Protein AF-A0A183N847-F1 (afdb_monomer)

Sequence (112 aa):
MNVIQCYAPTNDYSEGDKHQFYDRLQTIFEKCPTKDLTILIGDLNVKVEMYNAGYEDIMGRDGPGERKKNGERFANLCAFNELVIGGIIFLHKCIHKSTWTSPSHKTQNQVN

pLDDT: mean 75.22, std 17.01, range [39.91, 96.62]

Structure (mmCIF, N/CA/C/O backbone):
data_AF-A0A183N847-F1
#
_entry.id   AF-A0A183N847-F1
#
loop_
_atom_site.group_PDB
_atom_site.id
_atom_site.type_symbol
_atom_site.label_atom_id
_atom_site.label_alt_id
_atom_site.label_comp_id
_atom_site.label_asym_id
_atom_site.label_entity_id
_atom_site.label_seq_id
_atom_site.pdbx_PDB_ins_code
_atom_site.Cartn_x
_atom_site.Cartn_y
_atom_site.Cartn_z
_atom_site.occupancy
_atom_site.B_iso_or_equiv
_atom_site.auth_seq_id
_atom_site.auth_comp_id
_atom_site.auth_asym_id
_atom_site.auth_atom_id
_atom_site.pdbx_PDB_model_num
ATOM 1 N N . MET A 1 1 ? -13.442 -3.976 10.982 1.00 88.62 1 MET A N 1
ATOM 2 C CA . MET A 1 1 ? -12.248 -4.455 10.244 1.00 88.62 1 MET A CA 1
ATOM 3 C C . MET A 1 1 ? -12.451 -4.136 8.778 1.00 88.62 1 MET A C 1
ATOM 5 O O . MET A 1 1 ? -13.519 -4.444 8.261 1.00 88.62 1 MET A O 1
ATOM 9 N N . ASN A 1 2 ? -11.444 -3.564 8.122 1.00 93.19 2 ASN A N 1
ATOM 10 C CA . ASN A 1 2 ? -11.477 -3.184 6.712 1.00 93.19 2 ASN A CA 1
ATOM 11 C C . ASN A 1 2 ? -10.435 -3.993 5.935 1.00 93.19 2 ASN A C 1
ATOM 13 O O . ASN A 1 2 ? -9.310 -4.166 6.401 1.00 93.19 2 ASN A O 1
ATOM 17 N N . VAL A 1 3 ? -10.795 -4.466 4.745 1.00 92.62 3 VAL A N 1
ATOM 18 C CA . VAL A 1 3 ? -9.852 -5.097 3.815 1.00 92.62 3 VAL A CA 1
ATOM 19 C C . VAL A 1 3 ? -9.893 -4.311 2.517 1.00 92.62 3 VAL A C 1
ATOM 21 O O . VAL A 1 3 ? -10.948 -4.185 1.897 1.00 92.62 3 VAL A O 1
ATOM 24 N N . ILE A 1 4 ? -8.748 -3.768 2.121 1.00 93.69 4 ILE A N 1
ATOM 25 C CA . ILE A 1 4 ? -8.577 -3.018 0.883 1.00 93.69 4 ILE A CA 1
ATOM 26 C C . ILE A 1 4 ? -7.729 -3.886 -0.035 1.00 93.69 4 ILE A C 1
ATOM 28 O O . ILE A 1 4 ? -6.568 -4.151 0.260 1.00 93.69 4 ILE A O 1
ATOM 32 N N . GLN A 1 5 ? -8.311 -4.328 -1.145 1.00 93.31 5 GLN A N 1
ATOM 33 C CA . GLN A 1 5 ? -7.580 -5.040 -2.185 1.00 93.31 5 GLN A CA 1
ATOM 34 C C . GLN A 1 5 ? -7.331 -4.106 -3.366 1.00 93.31 5 GLN A C 1
ATOM 36 O O . GLN A 1 5 ? -8.275 -3.499 -3.876 1.00 93.31 5 GLN A O 1
ATOM 41 N N . CYS A 1 6 ? -6.086 -3.992 -3.825 1.00 91.62 6 CYS A N 1
ATOM 42 C CA . CYS A 1 6 ? -5.764 -3.150 -4.972 1.00 91.62 6 CYS A CA 1
ATOM 43 C C . CYS A 1 6 ? -4.748 -3.779 -5.933 1.00 91.62 6 CYS A C 1
ATOM 45 O O . CYS A 1 6 ? -4.024 -4.719 -5.613 1.00 91.62 6 CYS A O 1
ATOM 47 N N . TYR A 1 7 ? -4.739 -3.241 -7.149 1.00 90.12 7 TYR A N 1
ATOM 48 C CA . TYR A 1 7 ? -3.723 -3.490 -8.160 1.00 90.12 7 TYR A CA 1
ATOM 49 C C . TYR A 1 7 ? -3.138 -2.133 -8.543 1.00 90.12 7 TYR A C 1
ATOM 51 O O . TYR A 1 7 ? -3.829 -1.311 -9.149 1.00 90.12 7 TYR A O 1
ATOM 59 N N . ALA A 1 8 ? -1.916 -1.855 -8.107 1.00 90.38 8 ALA A N 1
ATOM 60 C CA . ALA A 1 8 ? -1.273 -0.572 -8.335 1.00 90.38 8 ALA A CA 1
ATOM 61 C C . ALA A 1 8 ? -0.727 -0.475 -9.766 1.00 90.38 8 ALA A C 1
ATOM 63 O O . ALA A 1 8 ? -0.375 -1.491 -10.366 1.00 90.38 8 ALA A O 1
ATOM 64 N N . PRO A 1 9 ? -0.616 0.734 -10.333 1.00 91.38 9 PRO A N 1
ATOM 65 C CA . PRO A 1 9 ? 0.005 0.924 -11.636 1.00 91.38 9 PRO A CA 1
ATOM 66 C C . PRO A 1 9 ? 1.483 0.507 -11.627 1.00 91.38 9 PRO A C 1
ATOM 68 O O . PRO A 1 9 ? 2.207 0.712 -10.649 1.00 91.38 9 PRO A O 1
ATOM 71 N N . THR A 1 10 ? 1.950 -0.050 -12.747 1.00 87.62 10 THR A N 1
ATOM 72 C CA . THR A 1 10 ? 3.373 -0.351 -12.955 1.00 87.62 10 THR A CA 1
ATOM 73 C C . THR A 1 10 ? 4.185 0.937 -13.157 1.00 87.62 10 THR A C 1
ATOM 75 O O . THR A 1 10 ? 3.646 2.033 -13.339 1.00 87.62 10 THR A O 1
ATOM 78 N N . ASN A 1 11 ? 5.518 0.822 -13.168 1.00 83.12 11 ASN A N 1
ATOM 79 C CA . ASN A 1 11 ? 6.400 1.971 -13.404 1.00 83.12 11 ASN A CA 1
ATOM 80 C C . ASN A 1 11 ? 6.202 2.636 -14.781 1.00 83.12 11 ASN A C 1
ATOM 82 O O . ASN A 1 11 ? 6.575 3.801 -14.919 1.00 83.12 11 ASN A O 1
ATOM 86 N N . ASP A 1 12 ? 5.604 1.935 -15.746 1.00 87.12 12 ASP A N 1
ATOM 87 C CA . ASP A 1 12 ? 5.428 2.397 -17.130 1.00 87.12 12 ASP A CA 1
ATOM 88 C C . ASP A 1 12 ? 4.218 3.330 -17.313 1.00 87.12 12 ASP A C 1
ATOM 90 O O . ASP A 1 12 ? 4.095 3.990 -18.343 1.00 87.12 12 ASP A O 1
ATOM 94 N N . TYR A 1 13 ? 3.333 3.419 -16.314 1.00 89.56 13 TYR A N 1
ATOM 95 C CA . TYR A 1 13 ? 2.212 4.363 -16.324 1.00 89.56 13 TYR A CA 1
ATOM 96 C C . TYR A 1 13 ? 2.683 5.813 -16.166 1.00 89.56 13 TYR A C 1
ATOM 98 O O . TYR A 1 13 ? 3.752 6.085 -15.604 1.00 89.56 13 TYR A O 1
ATOM 106 N N . SER A 1 14 ? 1.853 6.760 -16.616 1.00 93.56 14 SER A N 1
ATOM 107 C CA . SER A 1 14 ? 2.150 8.184 -16.473 1.00 93.56 14 SER A CA 1
ATOM 108 C C . SER A 1 14 ? 2.188 8.606 -14.998 1.00 93.56 14 SER A C 1
ATOM 110 O O . SER A 1 14 ? 1.544 8.007 -14.133 1.00 93.56 14 SER A O 1
ATOM 112 N N . GLU A 1 15 ? 2.936 9.667 -14.683 1.00 90.31 15 GLU A N 1
ATOM 113 C CA . GLU A 1 15 ? 2.990 10.182 -13.307 1.00 90.31 15 GLU A CA 1
ATOM 114 C C . GLU A 1 15 ? 1.621 10.679 -12.813 1.00 90.31 15 GLU A C 1
ATOM 116 O O . GLU A 1 15 ? 1.356 10.593 -11.611 1.00 90.31 15 GLU A O 1
ATOM 121 N N . GLY A 1 16 ? 0.761 11.141 -13.732 1.00 94.44 16 GLY A N 1
ATOM 122 C CA . GLY A 1 16 ? -0.618 11.544 -13.457 1.00 94.44 16 GLY A CA 1
ATOM 123 C C . GLY A 1 16 ? -1.503 10.363 -13.064 1.00 94.44 16 GLY A C 1
ATOM 124 O O . GLY A 1 16 ? -2.162 10.427 -12.030 1.00 94.44 16 GLY A O 1
ATOM 125 N N . ASP A 1 17 ? -1.441 9.254 -13.808 1.00 93.94 17 ASP A N 1
ATOM 126 C CA . ASP A 1 17 ? -2.205 8.036 -13.485 1.00 93.94 17 ASP A CA 1
ATOM 127 C C . ASP A 1 17 ? -1.781 7.460 -12.131 1.00 93.94 17 ASP A C 1
ATOM 129 O O . ASP A 1 17 ? -2.615 7.089 -11.302 1.00 93.94 17 ASP A O 1
ATOM 133 N N . LYS A 1 18 ? -0.467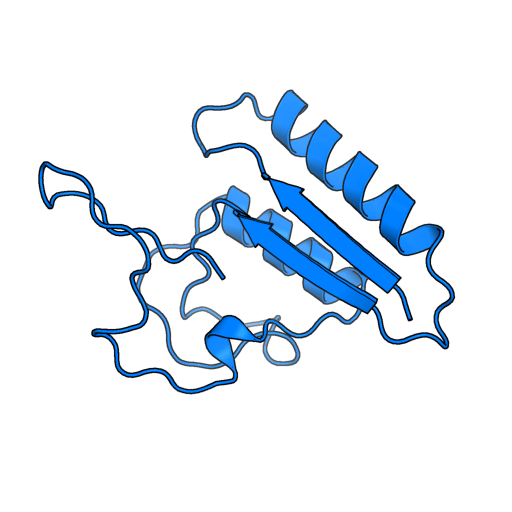 7.436 -11.867 1.00 91.75 18 LYS A N 1
ATOM 134 C CA . LYS A 1 18 ? 0.061 7.024 -10.562 1.00 91.75 18 LYS A CA 1
ATOM 135 C C . LYS A 1 18 ? -0.447 7.944 -9.456 1.00 91.75 18 LYS A C 1
ATOM 137 O O . LYS A 1 18 ? -0.822 7.457 -8.399 1.00 91.75 18 LYS A O 1
ATOM 142 N N . HIS A 1 19 ? -0.449 9.263 -9.663 1.00 92.75 19 HIS A N 1
ATOM 143 C CA . HIS A 1 19 ? -0.910 10.210 -8.643 1.00 92.75 19 HIS A CA 1
ATOM 144 C C . HIS A 1 19 ? -2.393 10.010 -8.334 1.00 92.75 19 HIS A C 1
ATOM 146 O O . HIS A 1 19 ? -2.743 9.790 -7.180 1.00 92.75 19 HIS A O 1
ATOM 152 N N . GLN A 1 20 ? -3.224 9.925 -9.375 1.00 95.62 20 GLN A N 1
ATOM 153 C CA . GLN A 1 20 ? -4.651 9.656 -9.240 1.00 95.62 20 GLN A CA 1
ATOM 154 C C . GLN A 1 20 ? -4.928 8.350 -8.482 1.00 95.62 20 GLN A C 1
ATOM 156 O O . GLN A 1 20 ? -5.849 8.295 -7.665 1.00 95.62 20 GLN A O 1
ATOM 161 N N . PHE A 1 21 ? -4.144 7.296 -8.735 1.00 95.19 21 PHE A N 1
ATOM 162 C CA . PHE A 1 21 ? -4.264 6.039 -7.999 1.00 95.19 21 PHE A CA 1
ATOM 163 C C . PHE A 1 21 ? -4.017 6.227 -6.495 1.00 95.19 21 PHE A C 1
ATOM 165 O O . PHE A 1 21 ? -4.854 5.812 -5.692 1.00 95.19 21 PHE A O 1
ATOM 172 N N . TYR A 1 22 ? -2.898 6.853 -6.112 1.00 93.75 22 TYR A N 1
ATOM 173 C CA . TYR A 1 22 ? -2.550 7.046 -4.700 1.00 93.75 22 TYR A CA 1
ATOM 174 C C . TYR A 1 22 ? -3.505 8.014 -3.992 1.00 93.75 22 TYR A C 1
ATOM 176 O O . TYR A 1 22 ? -3.892 7.734 -2.861 1.00 93.75 22 TYR A O 1
ATOM 184 N N . ASP A 1 23 ? -3.965 9.071 -4.663 1.00 95.50 23 ASP A N 1
ATOM 185 C CA . ASP A 1 23 ? -4.965 9.993 -4.111 1.00 95.50 23 ASP A CA 1
ATOM 186 C C . ASP A 1 23 ? -6.282 9.261 -3.848 1.00 95.50 23 ASP A C 1
ATOM 188 O O . ASP A 1 23 ? -6.862 9.343 -2.765 1.00 95.50 23 ASP A O 1
ATOM 192 N N . ARG A 1 24 ? -6.742 8.458 -4.816 1.00 96.62 24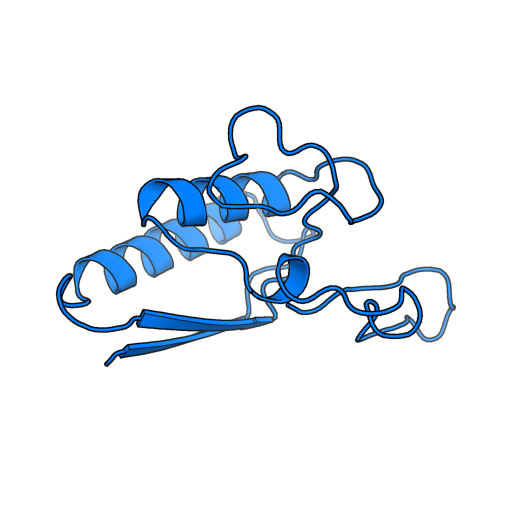 ARG A N 1
ATOM 193 C CA . ARG A 1 24 ? -7.945 7.644 -4.637 1.00 96.62 24 ARG A CA 1
ATOM 194 C C . ARG A 1 24 ? -7.775 6.654 -3.488 1.00 96.62 24 ARG A C 1
ATOM 196 O O . ARG A 1 24 ? -8.699 6.499 -2.694 1.00 96.62 24 ARG A O 1
ATOM 203 N N . LEU A 1 25 ? -6.623 5.997 -3.388 1.00 95.25 25 LEU A N 1
ATOM 204 C CA . LEU A 1 25 ? -6.333 5.065 -2.303 1.00 95.25 25 LEU A CA 1
ATOM 205 C C . LEU A 1 25 ? -6.346 5.773 -0.938 1.00 95.25 25 LEU A C 1
ATOM 207 O O . LEU A 1 25 ? -6.959 5.262 -0.004 1.00 95.25 25 LEU A O 1
ATOM 211 N N . GLN A 1 26 ? -5.784 6.980 -0.845 1.00 95.44 26 GLN A N 1
ATOM 212 C CA . GLN A 1 26 ? -5.824 7.804 0.364 1.00 95.44 26 GLN A CA 1
ATOM 213 C C . GLN A 1 26 ? -7.264 8.126 0.791 1.00 95.44 26 GLN A C 1
ATOM 215 O O . GLN A 1 26 ? -7.625 7.909 1.945 1.00 95.44 26 GLN A O 1
ATOM 220 N N . THR A 1 27 ? -8.135 8.519 -0.146 1.00 96.12 27 THR A N 1
ATOM 221 C CA . THR A 1 27 ? -9.554 8.780 0.180 1.00 96.12 27 THR A CA 1
ATOM 222 C C . THR A 1 27 ? -10.314 7.544 0.675 1.00 96.12 27 THR A C 1
ATOM 224 O O . THR A 1 27 ? -11.373 7.672 1.289 1.00 96.12 27 THR A O 1
ATOM 227 N N . ILE A 1 28 ? -9.827 6.331 0.382 1.00 94.69 28 ILE A N 1
ATOM 228 C CA . ILE A 1 28 ? -10.398 5.089 0.920 1.00 94.69 28 ILE A CA 1
ATOM 229 C C . ILE A 1 28 ? -9.937 4.891 2.367 1.00 94.69 28 ILE A C 1
ATOM 231 O O . ILE A 1 28 ? -10.765 4.559 3.214 1.00 94.69 28 ILE A O 1
ATOM 235 N N . PHE A 1 29 ? -8.659 5.143 2.665 1.00 93.12 29 PHE A N 1
ATOM 236 C CA . PHE A 1 29 ? -8.139 5.104 4.035 1.00 93.12 29 PHE A CA 1
ATOM 237 C C . PHE A 1 29 ? -8.841 6.111 4.949 1.00 93.12 29 PHE A C 1
ATOM 239 O O . PHE A 1 29 ? -9.251 5.745 6.044 1.00 93.12 29 PHE A O 1
ATOM 246 N N . GLU A 1 30 ? -9.103 7.328 4.471 1.00 92.88 30 GLU A N 1
ATOM 247 C CA . GLU A 1 30 ? -9.838 8.358 5.225 1.00 92.88 30 GLU A CA 1
ATOM 248 C C . GLU A 1 30 ? -11.275 7.952 5.588 1.00 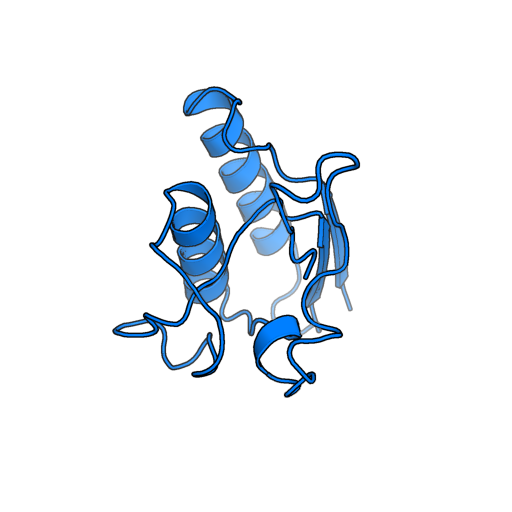92.88 30 GLU A C 1
ATOM 250 O O . GLU A 1 30 ? -11.850 8.458 6.550 1.00 92.88 30 GLU A O 1
ATOM 255 N N . LYS A 1 31 ? -11.875 7.029 4.826 1.00 92.88 31 LYS A N 1
ATOM 256 C CA . LYS A 1 31 ? -13.217 6.490 5.100 1.00 92.88 31 LYS A CA 1
ATOM 257 C C . LYS A 1 31 ? -13.196 5.304 6.059 1.00 92.88 31 LYS A C 1
ATOM 259 O O . LYS A 1 31 ? -14.254 4.910 6.549 1.00 92.88 31 LYS A O 1
ATOM 264 N N . CYS A 1 32 ? -12.030 4.710 6.303 1.00 91.75 32 CYS A N 1
ATOM 265 C CA . CYS A 1 32 ? -11.889 3.584 7.213 1.00 91.75 32 CYS A CA 1
ATOM 266 C C . CYS A 1 32 ? -11.909 4.092 8.665 1.00 91.75 32 CYS A C 1
ATOM 268 O O . CYS A 1 32 ? -11.136 4.987 9.008 1.00 91.75 32 CYS A O 1
ATOM 270 N N . PRO A 1 33 ? -12.754 3.534 9.553 1.00 88.56 33 PRO A N 1
ATOM 271 C CA . PRO A 1 33 ? -12.727 3.904 10.9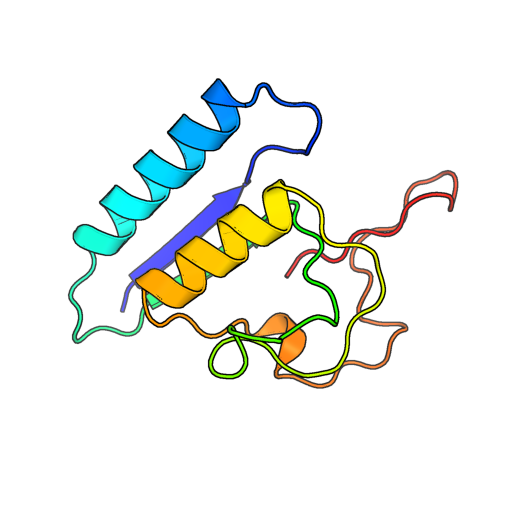64 1.00 88.56 33 PRO A CA 1
ATOM 272 C C . PRO A 1 33 ? -11.354 3.624 11.590 1.00 88.56 33 PRO A C 1
ATOM 274 O O . PRO A 1 33 ? -10.888 2.489 11.557 1.00 88.56 33 PRO A O 1
ATOM 277 N N . THR A 1 34 ? -10.742 4.619 12.239 1.00 83.38 34 THR A N 1
ATOM 278 C CA . THR A 1 34 ? -9.397 4.505 12.848 1.00 83.38 34 THR A CA 1
ATOM 279 C C . THR A 1 34 ? -9.300 3.426 13.934 1.00 83.38 34 THR A C 1
ATOM 281 O O . THR A 1 34 ? -8.224 2.920 14.221 1.00 83.38 34 THR A O 1
ATOM 284 N N . LYS A 1 35 ? -10.428 3.056 14.557 1.00 86.88 35 LYS A N 1
ATOM 285 C CA . LYS A 1 35 ? -10.482 2.017 15.602 1.00 86.88 35 LYS A CA 1
ATOM 286 C C . LYS A 1 35 ? -10.480 0.591 15.044 1.00 86.88 35 LYS A C 1
ATOM 288 O O . LYS A 1 35 ? -10.304 -0.354 15.809 1.00 86.88 35 LYS A O 1
ATOM 293 N N . ASP A 1 36 ? -10.697 0.436 13.741 1.00 87.94 36 ASP A N 1
ATOM 294 C CA . ASP A 1 36 ? -10.794 -0.860 13.090 1.00 87.94 36 ASP A CA 1
ATOM 295 C C . ASP A 1 36 ? -9.462 -1.254 12.449 1.00 87.94 36 ASP A C 1
ATOM 297 O O . ASP A 1 36 ? -8.836 -0.465 11.743 1.00 87.94 36 ASP A O 1
ATOM 301 N N . LEU A 1 37 ? -9.077 -2.527 12.605 1.00 8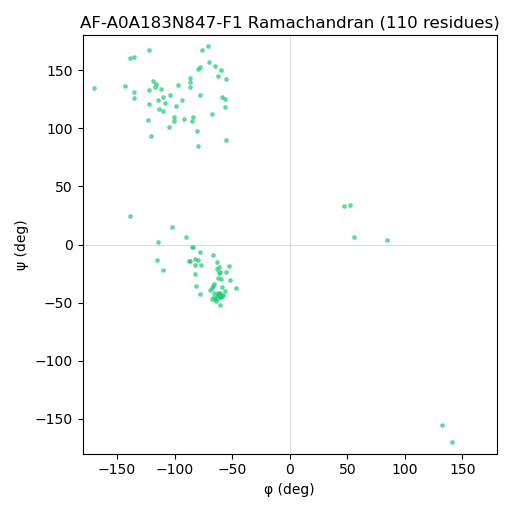8.12 37 LEU A N 1
ATOM 302 C CA . LEU A 1 37 ? -7.958 -3.100 11.855 1.00 88.12 37 LEU A CA 1
ATOM 303 C C . LEU A 1 37 ? -8.204 -2.938 10.350 1.00 88.12 37 LEU A C 1
ATOM 305 O O . LEU A 1 37 ? -9.231 -3.404 9.845 1.00 88.12 37 LEU A O 1
ATOM 309 N N . THR A 1 38 ? -7.250 -2.323 9.653 1.00 91.44 38 THR A N 1
ATOM 310 C CA . THR A 1 38 ? -7.271 -2.157 8.197 1.00 91.44 38 THR A CA 1
ATOM 311 C C . THR A 1 38 ? -6.135 -2.956 7.577 1.00 91.44 38 THR A C 1
ATOM 313 O O . THR A 1 38 ? -4.976 -2.785 7.942 1.00 91.44 38 THR A O 1
ATOM 316 N N . ILE A 1 39 ? -6.475 -3.841 6.643 1.00 91.31 39 ILE A N 1
ATOM 317 C CA . ILE A 1 39 ? -5.519 -4.686 5.930 1.00 91.31 39 ILE A CA 1
ATOM 318 C C . ILE A 1 39 ? -5.507 -4.254 4.463 1.00 91.31 39 ILE A C 1
ATOM 320 O O . ILE A 1 39 ? -6.523 -4.370 3.777 1.00 91.31 39 ILE A O 1
ATOM 324 N N . LEU A 1 40 ? -4.362 -3.767 3.984 1.00 90.69 40 LEU A N 1
ATOM 325 C CA . LEU A 1 40 ? -4.113 -3.513 2.565 1.00 90.69 40 LEU A CA 1
ATOM 326 C C . LEU A 1 40 ? -3.438 -4.742 1.949 1.00 90.69 40 LEU A C 1
ATOM 328 O O . LEU A 1 40 ? -2.397 -5.172 2.437 1.00 90.69 40 LEU A O 1
ATOM 332 N N . ILE A 1 41 ? -4.027 -5.292 0.892 1.00 90.75 41 ILE A N 1
ATOM 333 C CA . ILE A 1 41 ? -3.514 -6.460 0.167 1.00 90.75 41 ILE A CA 1
ATOM 334 C C . ILE A 1 41 ? -3.586 -6.242 -1.344 1.00 90.75 41 ILE A C 1
ATOM 336 O O . ILE A 1 41 ? -4.370 -5.430 -1.837 1.00 90.75 41 ILE A O 1
ATOM 340 N N . GLY A 1 42 ? -2.829 -7.030 -2.100 1.00 87.12 42 GLY A N 1
ATOM 341 C CA . GLY A 1 42 ? -2.939 -7.096 -3.553 1.00 87.12 42 GLY A CA 1
ATOM 342 C C . GLY A 1 42 ? -1.585 -6.998 -4.234 1.00 87.12 42 GLY A C 1
ATOM 343 O O . GLY A 1 42 ? -0.576 -7.361 -3.647 1.00 87.12 42 GLY A O 1
ATOM 344 N N . ASP A 1 43 ? -1.568 -6.539 -5.484 1.00 85.06 43 ASP A N 1
ATOM 345 C CA . ASP A 1 43 ? -0.314 -6.320 -6.205 1.00 85.06 43 ASP A CA 1
ATOM 346 C C . ASP A 1 43 ? -0.011 -4.834 -6.271 1.00 85.06 43 ASP A C 1
ATOM 348 O O . ASP A 1 43 ? -0.586 -4.078 -7.053 1.00 85.06 43 ASP A O 1
ATOM 352 N N . LEU A 1 44 ? 0.895 -4.415 -5.398 1.00 84.81 44 LEU A N 1
ATOM 353 C CA . LEU A 1 44 ? 1.264 -3.020 -5.244 1.00 84.81 44 LEU A CA 1
ATOM 354 C C . LEU A 1 44 ? 2.327 -2.571 -6.257 1.00 84.81 44 LEU A C 1
ATOM 356 O O . LEU A 1 44 ? 2.671 -1.392 -6.261 1.00 84.81 44 LEU A O 1
ATOM 360 N N . ASN A 1 45 ? 2.843 -3.460 -7.122 1.00 83.88 45 ASN A N 1
ATOM 361 C CA . ASN A 1 45 ? 3.821 -3.125 -8.166 1.00 83.88 45 ASN A CA 1
ATOM 362 C C . ASN A 1 45 ? 5.000 -2.257 -7.665 1.00 83.88 45 ASN A C 1
ATOM 364 O O . ASN A 1 45 ? 5.546 -1.403 -8.379 1.00 83.88 45 ASN A O 1
ATOM 368 N N . VAL A 1 46 ? 5.404 -2.468 -6.410 1.00 76.62 46 VAL A N 1
ATOM 369 C CA . VAL A 1 46 ? 6.472 -1.727 -5.737 1.00 76.62 46 VAL A CA 1
ATOM 370 C C . VAL A 1 46 ? 7.602 -2.648 -5.341 1.00 76.62 46 VAL A C 1
ATOM 372 O O . VAL A 1 46 ? 7.407 -3.764 -4.873 1.00 76.62 46 VAL A O 1
ATOM 375 N N . LYS A 1 47 ? 8.814 -2.130 -5.505 1.00 70.88 47 LYS A N 1
ATOM 376 C CA . LYS A 1 47 ? 10.010 -2.697 -4.899 1.00 70.88 47 LYS A CA 1
ATOM 377 C C . LYS A 1 47 ? 10.305 -1.846 -3.680 1.00 70.88 47 LYS A C 1
ATOM 379 O O . LYS A 1 47 ? 10.607 -0.661 -3.817 1.00 70.88 47 LYS A O 1
ATOM 384 N N . VAL A 1 48 ? 10.097 -2.431 -2.510 1.00 60.94 48 VAL A N 1
ATOM 385 C CA . VAL A 1 48 ? 10.402 -1.799 -1.232 1.00 60.94 48 VAL A CA 1
ATOM 386 C C . VAL A 1 48 ? 11.745 -2.357 -0.786 1.00 60.94 48 VAL A C 1
ATOM 388 O O . VAL A 1 48 ? 11.913 -3.570 -0.681 1.00 60.94 48 VAL A O 1
ATOM 391 N N . GLU A 1 49 ? 12.723 -1.479 -0.623 1.00 65.12 49 GLU A N 1
ATOM 392 C CA . GLU A 1 49 ? 14.131 -1.852 -0.502 1.00 65.12 49 GLU A CA 1
ATOM 393 C C . GLU A 1 49 ? 14.727 -1.334 0.809 1.00 65.12 49 GLU A C 1
ATOM 395 O O . GLU A 1 49 ? 14.139 -0.501 1.493 1.00 65.12 49 GLU A O 1
ATOM 400 N N . MET A 1 50 ? 15.920 -1.831 1.133 1.00 55.78 50 MET A N 1
ATOM 401 C CA . MET A 1 50 ? 16.635 -1.727 2.410 1.00 55.78 50 MET A CA 1
ATOM 402 C C . MET A 1 50 ? 16.840 -0.336 3.014 1.00 55.78 50 MET A C 1
ATOM 404 O O . MET A 1 50 ? 17.170 -0.254 4.197 1.00 55.78 50 MET A O 1
ATOM 408 N N . TYR A 1 51 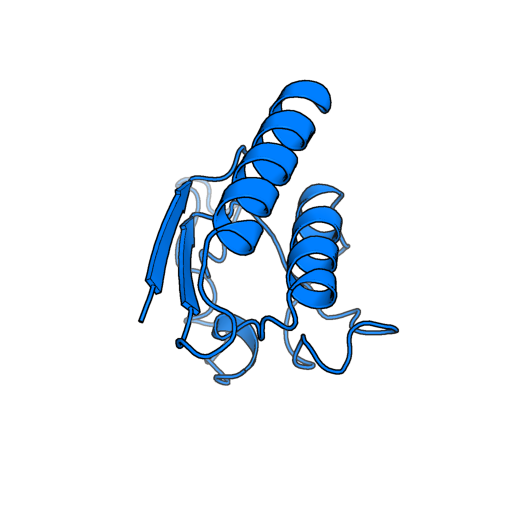? 16.717 0.751 2.250 1.00 54.72 51 TYR A N 1
ATOM 409 C CA . TYR A 1 51 ? 17.010 2.083 2.779 1.00 54.72 51 TYR A CA 1
ATOM 410 C C . TYR A 1 51 ? 15.831 2.603 3.612 1.00 54.72 51 TYR A C 1
ATOM 412 O O . TYR A 1 51 ? 14.964 3.317 3.110 1.00 54.72 51 TYR A O 1
ATOM 420 N N . ASN A 1 52 ? 15.799 2.220 4.889 1.00 61.69 52 ASN A N 1
ATOM 421 C CA . ASN A 1 52 ? 14.739 2.558 5.840 1.00 61.69 52 ASN A CA 1
ATOM 422 C C . ASN A 1 52 ? 14.986 3.861 6.620 1.00 61.69 52 ASN A C 1
ATOM 424 O O . ASN A 1 52 ? 14.201 4.164 7.511 1.00 61.69 52 ASN A O 1
ATOM 428 N N . ALA A 1 53 ? 16.036 4.626 6.291 1.00 56.75 53 ALA A N 1
ATOM 429 C CA . ALA A 1 53 ? 16.314 5.910 6.933 1.00 56.75 53 ALA A CA 1
ATOM 430 C C . ALA A 1 53 ? 15.102 6.855 6.803 1.00 56.75 53 ALA A C 1
ATOM 432 O O . ALA A 1 53 ? 14.704 7.189 5.683 1.00 56.75 53 ALA A O 1
ATOM 433 N N . GLY A 1 54 ? 14.513 7.255 7.934 1.00 64.12 54 GLY A N 1
ATOM 434 C CA . GLY A 1 54 ? 13.298 8.078 8.016 1.00 64.12 54 GLY A CA 1
ATOM 435 C C . GLY A 1 54 ? 11.966 7.316 7.911 1.00 64.12 54 GLY A C 1
ATOM 436 O O . GLY A 1 54 ? 10.915 7.948 7.869 1.00 64.12 54 GLY A O 1
ATOM 437 N N . TYR A 1 55 ? 11.994 5.983 7.841 1.00 60.28 55 TYR A N 1
ATOM 438 C CA . TYR A 1 55 ? 10.821 5.100 7.758 1.00 60.28 55 TYR A CA 1
ATOM 439 C C . TYR A 1 55 ? 10.978 3.844 8.631 1.00 60.28 55 TYR A C 1
ATOM 441 O O . TYR A 1 55 ? 10.391 2.795 8.354 1.00 60.28 55 TYR A O 1
ATOM 449 N N . GLU A 1 56 ? 11.810 3.924 9.665 1.00 71.69 56 GLU A N 1
ATOM 450 C CA . GLU A 1 56 ? 12.199 2.802 10.515 1.00 71.69 56 GLU A CA 1
ATOM 451 C C . GLU A 1 56 ? 10.997 2.152 11.215 1.00 71.69 56 GLU A C 1
ATOM 453 O O . GLU A 1 56 ? 11.000 0.941 11.430 1.00 71.69 56 GLU A O 1
ATOM 458 N N . ASP A 1 57 ? 9.953 2.936 11.491 1.00 67.00 57 ASP A N 1
ATOM 459 C CA . ASP A 1 57 ? 8.733 2.486 12.169 1.00 67.00 57 ASP A CA 1
ATOM 460 C C . ASP A 1 57 ? 7.787 1.685 11.256 1.00 67.00 57 ASP A C 1
ATOM 462 O O . ASP A 1 57 ? 6.921 0.958 11.742 1.00 67.00 57 ASP A O 1
ATOM 466 N N . ILE A 1 58 ? 7.956 1.780 9.931 1.00 66.06 58 ILE A N 1
ATOM 467 C CA . ILE A 1 58 ? 7.065 1.142 8.946 1.00 66.06 58 ILE A CA 1
ATOM 468 C C . ILE A 1 58 ? 7.749 0.054 8.100 1.00 66.06 58 ILE A C 1
ATOM 470 O O . ILE A 1 58 ? 7.062 -0.717 7.421 1.00 66.06 58 ILE A O 1
ATOM 474 N N . MET A 1 59 ? 9.089 -0.021 8.119 1.00 67.75 59 MET A N 1
ATOM 475 C CA . MET A 1 59 ? 9.892 -0.917 7.275 1.00 67.75 59 MET A CA 1
ATOM 476 C C . MET A 1 59 ? 11.018 -1.643 8.025 1.00 67.75 59 MET A C 1
ATOM 478 O O . MET A 1 59 ? 11.855 -1.033 8.690 1.00 67.75 59 MET A O 1
ATOM 482 N N . GLY A 1 60 ? 11.096 -2.965 7.827 1.00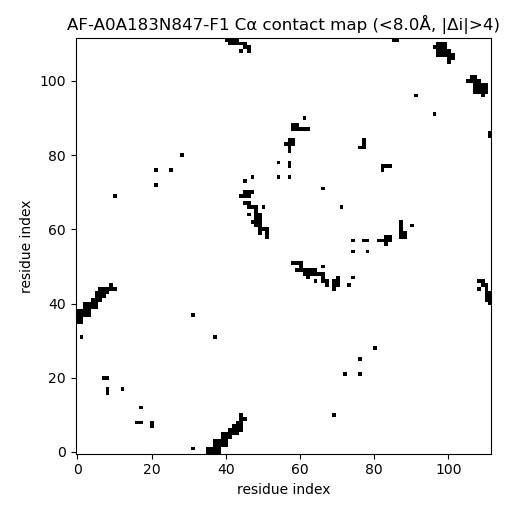 59.81 60 GLY A N 1
ATOM 483 C CA . GLY A 1 60 ? 12.194 -3.805 8.318 1.00 59.81 60 GLY A CA 1
ATOM 484 C C . GLY A 1 60 ? 13.493 -3.674 7.504 1.00 59.81 60 GLY A C 1
ATOM 485 O O . GLY A 1 60 ? 13.509 -3.129 6.403 1.00 59.81 60 GLY A O 1
ATOM 486 N N . ARG A 1 61 ? 14.601 -4.201 8.048 1.00 57.84 61 ARG A N 1
ATOM 487 C CA . ARG A 1 61 ? 15.972 -3.993 7.535 1.00 57.84 61 ARG A CA 1
ATOM 488 C C . ARG A 1 61 ? 16.367 -4.818 6.297 1.00 57.84 61 ARG A C 1
ATOM 490 O O . ARG A 1 61 ? 17.449 -4.578 5.780 1.00 57.84 61 ARG A O 1
ATOM 497 N N . ASP A 1 62 ? 15.549 -5.756 5.803 1.00 51.19 62 ASP A N 1
ATOM 498 C CA . ASP A 1 62 ? 16.022 -6.800 4.870 1.00 51.19 62 ASP A CA 1
ATOM 499 C C . ASP A 1 62 ? 15.325 -6.846 3.485 1.00 51.19 62 ASP A C 1
ATOM 501 O O . ASP A 1 62 ? 14.360 -7.593 3.291 1.00 51.19 62 ASP A O 1
ATOM 505 N N . GLY A 1 63 ? 15.882 -6.176 2.465 1.00 47.19 63 GLY A N 1
ATOM 506 C CA . GLY A 1 63 ? 15.398 -6.189 1.069 1.00 47.19 63 GLY A CA 1
ATOM 507 C C . GLY A 1 63 ? 16.358 -5.526 0.047 1.00 47.19 63 GLY A C 1
ATOM 508 O O . GLY A 1 63 ? 16.856 -4.442 0.314 1.00 47.19 63 GLY A O 1
ATOM 509 N N . PRO A 1 64 ? 16.642 -6.116 -1.130 1.00 39.91 64 PRO A N 1
ATOM 510 C CA . PRO A 1 64 ? 17.688 -5.623 -2.046 1.00 39.91 64 PRO A CA 1
ATOM 511 C C . PRO A 1 64 ? 17.216 -4.528 -3.037 1.00 39.91 64 PRO A C 1
ATOM 513 O O . PRO A 1 64 ? 16.205 -4.745 -3.698 1.00 39.91 64 PRO A O 1
ATOM 516 N N . GLY A 1 65 ? 17.985 -3.437 -3.247 1.00 50.16 65 GLY A N 1
ATOM 517 C CA . GLY A 1 65 ? 17.902 -2.582 -4.462 1.00 50.16 65 GLY A CA 1
ATOM 518 C C . GLY A 1 65 ? 18.030 -1.043 -4.306 1.00 50.16 65 GLY A C 1
ATOM 519 O O . GLY A 1 65 ? 18.411 -0.568 -3.238 1.00 50.16 65 GLY A O 1
ATOM 520 N N . GLU A 1 66 ? 17.738 -0.303 -5.398 1.00 49.69 66 GLU A N 1
ATOM 521 C CA . GLU A 1 66 ? 17.739 1.177 -5.557 1.00 49.69 66 GLU A CA 1
ATOM 522 C C . GLU A 1 66 ? 16.311 1.792 -5.675 1.00 49.69 66 GLU A C 1
ATOM 524 O O . GLU A 1 66 ? 15.528 1.428 -6.567 1.00 49.69 66 GLU A O 1
ATOM 529 N N . ARG A 1 67 ? 15.952 2.724 -4.769 1.00 58.62 67 ARG A N 1
ATOM 530 C CA . ARG A 1 67 ? 14.545 3.065 -4.462 1.00 58.62 67 ARG A CA 1
ATOM 531 C C . ARG A 1 67 ? 13.866 3.747 -5.651 1.00 58.62 67 ARG A C 1
ATOM 533 O O . ARG A 1 67 ? 14.185 4.878 -6.009 1.00 58.62 67 ARG A O 1
ATOM 540 N N . LYS A 1 68 ? 12.889 3.076 -6.271 1.00 68.81 68 LYS A N 1
ATOM 541 C CA . LYS A 1 68 ? 12.105 3.653 -7.381 1.00 68.81 68 LYS A CA 1
ATOM 542 C C . LYS A 1 68 ? 11.003 4.586 -6.873 1.00 68.81 68 LYS A C 1
ATOM 544 O O . LYS A 1 68 ? 10.413 4.335 -5.825 1.00 68.81 68 LYS A O 1
ATOM 549 N N . LYS A 1 69 ? 10.629 5.585 -7.689 1.00 76.19 69 LYS A N 1
ATOM 550 C CA . LYS A 1 69 ? 9.541 6.553 -7.411 1.00 76.19 69 LYS A CA 1
ATOM 551 C C . LYS A 1 69 ? 8.241 5.905 -6.908 1.00 76.19 69 LYS A C 1
ATOM 553 O O . LYS A 1 69 ? 7.581 6.457 -6.037 1.00 76.19 69 LYS A O 1
ATOM 558 N N . ASN A 1 70 ? 7.869 4.733 -7.434 1.00 79.12 70 ASN A N 1
ATOM 559 C CA . ASN A 1 70 ? 6.661 4.025 -6.988 1.00 79.12 70 ASN A CA 1
ATOM 560 C C . ASN A 1 70 ? 6.803 3.480 -5.552 1.00 79.12 70 ASN A C 1
ATOM 562 O O . ASN A 1 70 ? 5.872 3.568 -4.758 1.00 79.12 70 ASN A O 1
ATOM 566 N N . GLY A 1 71 ? 7.988 2.970 -5.195 1.00 79.31 71 GLY A N 1
ATOM 567 C CA . GLY A 1 71 ? 8.286 2.495 -3.841 1.00 79.31 71 GLY A CA 1
ATOM 568 C C . GLY A 1 71 ? 8.296 3.625 -2.810 1.00 79.31 71 GLY A C 1
ATOM 569 O O . GLY A 1 71 ? 7.827 3.439 -1.692 1.00 79.31 71 GLY A O 1
ATOM 570 N N . GLU A 1 72 ? 8.761 4.817 -3.190 1.00 82.62 72 GLU A N 1
ATOM 571 C CA . GLU A 1 72 ? 8.691 6.016 -2.345 1.00 82.62 72 GLU A CA 1
ATOM 572 C C . GLU A 1 72 ? 7.243 6.456 -2.085 1.00 82.62 72 GLU A C 1
ATOM 574 O O . GLU A 1 72 ? 6.863 6.666 -0.935 1.00 82.62 72 GLU A O 1
ATOM 579 N N . ARG A 1 73 ? 6.400 6.513 -3.126 1.00 87.31 73 ARG A N 1
ATOM 580 C CA . ARG A 1 73 ? 4.967 6.834 -2.981 1.00 87.31 73 ARG A CA 1
ATOM 581 C C . ARG A 1 73 ? 4.257 5.860 -2.040 1.00 87.31 73 ARG A C 1
ATOM 583 O O . ARG A 1 73 ? 3.499 6.287 -1.174 1.00 87.31 73 ARG A O 1
ATOM 590 N N . PHE A 1 74 ? 4.535 4.564 -2.173 1.00 86.69 74 PHE A N 1
ATOM 591 C CA . PHE A 1 74 ? 3.971 3.552 -1.283 1.00 86.69 74 PHE A CA 1
ATOM 592 C C . PHE A 1 74 ? 4.468 3.682 0.162 1.00 86.69 74 PHE A C 1
ATOM 594 O O . PHE A 1 74 ? 3.669 3.587 1.090 1.00 86.69 74 PHE A O 1
ATOM 601 N N . ALA A 1 75 ? 5.759 3.956 0.365 1.00 84.06 75 ALA A N 1
ATOM 602 C CA . ALA A 1 75 ? 6.308 4.206 1.695 1.00 84.06 75 ALA A CA 1
ATOM 603 C C . ALA A 1 75 ? 5.673 5.435 2.362 1.00 84.06 75 ALA A C 1
ATOM 605 O O . ALA A 1 75 ? 5.313 5.371 3.533 1.00 84.06 75 ALA A O 1
ATOM 606 N N . ASN A 1 76 ? 5.481 6.523 1.611 1.00 87.88 76 ASN A N 1
ATOM 607 C CA . ASN A 1 76 ? 4.815 7.732 2.099 1.00 87.88 76 ASN A CA 1
ATOM 608 C C . ASN A 1 76 ? 3.362 7.468 2.496 1.00 87.88 76 ASN A C 1
ATOM 610 O O . ASN A 1 76 ? 2.937 7.913 3.557 1.00 87.88 76 ASN A O 1
ATOM 614 N N . LEU A 1 77 ? 2.623 6.703 1.688 1.00 89.88 77 LEU A N 1
ATOM 615 C CA . LEU A 1 77 ? 1.268 6.272 2.028 1.00 89.88 77 LEU A CA 1
ATOM 616 C C . LEU A 1 77 ? 1.252 5.472 3.339 1.00 89.88 77 LEU A C 1
ATOM 618 O O . LEU A 1 77 ? 0.399 5.711 4.191 1.00 89.88 77 LEU A O 1
ATOM 622 N N . CYS A 1 78 ? 2.194 4.540 3.512 1.00 88.00 78 CYS A N 1
ATOM 623 C CA . CYS A 1 78 ? 2.274 3.735 4.727 1.00 88.00 78 CYS A CA 1
ATOM 624 C C . CYS A 1 78 ? 2.616 4.587 5.952 1.00 88.00 78 CYS A C 1
ATOM 626 O O . CYS A 1 78 ? 1.942 4.467 6.967 1.00 88.00 78 CYS A O 1
ATOM 628 N N . ALA A 1 79 ? 3.593 5.490 5.839 1.00 86.88 79 ALA A N 1
ATOM 629 C CA . ALA A 1 79 ? 3.965 6.407 6.914 1.00 86.88 79 ALA A CA 1
ATOM 630 C C . ALA A 1 79 ? 2.796 7.315 7.318 1.00 86.88 79 ALA A C 1
ATOM 632 O O . ALA A 1 79 ? 2.516 7.472 8.500 1.00 86.88 79 ALA A O 1
ATOM 633 N N . PHE A 1 80 ? 2.088 7.878 6.334 1.00 89.44 80 PHE A N 1
ATOM 634 C CA . PHE A 1 80 ? 0.980 8.800 6.574 1.00 89.44 80 PHE A CA 1
ATOM 635 C C . PHE A 1 80 ? -0.220 8.134 7.259 1.00 89.44 80 PHE A C 1
ATOM 637 O O . PHE A 1 80 ? -0.898 8.770 8.058 1.00 89.44 80 PHE A O 1
ATOM 644 N N . ASN A 1 81 ? -0.481 6.860 6.954 1.00 88.81 81 ASN A N 1
ATOM 645 C CA . ASN A 1 81 ? -1.617 6.113 7.501 1.00 88.81 81 ASN A CA 1
ATOM 646 C C . ASN A 1 81 ? -1.215 5.141 8.627 1.00 88.81 81 ASN A C 1
ATOM 648 O O . ASN A 1 81 ? -1.989 4.239 8.939 1.00 88.81 81 ASN A O 1
ATOM 652 N N . GLU A 1 82 ? -0.010 5.288 9.193 1.00 87.81 82 GLU A N 1
ATOM 653 C CA . GLU A 1 82 ? 0.527 4.432 10.267 1.00 87.81 82 GLU A CA 1
ATOM 654 C C . GLU A 1 82 ? 0.459 2.924 9.937 1.00 87.81 82 GLU A C 1
ATOM 656 O O . GLU A 1 82 ? 0.235 2.069 10.796 1.00 87.81 82 GLU A O 1
ATOM 661 N N . LEU A 1 83 ? 0.637 2.579 8.657 1.00 86.62 83 LEU A N 1
ATOM 662 C CA . LEU A 1 83 ? 0.604 1.201 8.178 1.00 86.62 83 LEU A CA 1
ATOM 663 C C . LEU A 1 83 ? 1.973 0.555 8.309 1.00 86.62 83 LEU A C 1
ATOM 665 O O . LEU A 1 83 ? 3.005 1.153 8.000 1.00 86.62 83 LEU A O 1
ATOM 669 N N . VAL A 1 84 ? 1.955 -0.729 8.648 1.00 82.69 84 VAL A N 1
ATOM 670 C CA . VAL A 1 84 ? 3.168 -1.526 8.781 1.00 82.69 84 VAL A CA 1
ATOM 671 C C . VAL A 1 84 ? 3.259 -2.556 7.652 1.00 82.69 84 VAL A C 1
ATOM 673 O O . VAL A 1 84 ? 2.319 -3.319 7.417 1.00 82.69 84 VAL A O 1
ATOM 676 N N . ILE A 1 85 ? 4.383 -2.594 6.927 1.00 80.00 85 ILE A N 1
ATOM 677 C CA . ILE A 1 85 ? 4.538 -3.438 5.729 1.00 80.00 85 ILE A CA 1
ATOM 678 C C . ILE A 1 85 ? 4.865 -4.886 6.129 1.00 80.00 85 ILE A C 1
ATOM 680 O O . ILE A 1 85 ? 6.017 -5.256 6.370 1.00 80.00 85 ILE A O 1
ATOM 684 N N . GLY A 1 86 ? 3.837 -5.739 6.148 1.00 69.00 86 GLY A N 1
ATOM 685 C CA . GLY A 1 86 ? 3.938 -7.135 6.595 1.00 69.00 86 GLY A CA 1
ATOM 686 C C . GLY A 1 86 ? 4.943 -7.997 5.817 1.00 69.00 86 GLY A C 1
ATOM 687 O O . GLY A 1 86 ? 5.657 -8.794 6.426 1.00 69.00 86 GLY A O 1
ATOM 688 N N . GLY A 1 87 ? 5.073 -7.798 4.499 1.00 62.66 87 GLY A N 1
ATOM 689 C CA . GLY A 1 87 ? 5.978 -8.579 3.638 1.00 62.66 87 GLY A CA 1
ATOM 690 C C . GLY A 1 87 ? 7.481 -8.388 3.906 1.00 62.66 87 GLY A C 1
ATOM 691 O O . GLY A 1 87 ? 8.303 -9.127 3.368 1.00 62.66 87 GLY A O 1
ATOM 692 N N . ILE A 1 88 ? 7.852 -7.415 4.745 1.00 56.62 88 ILE A N 1
ATOM 693 C C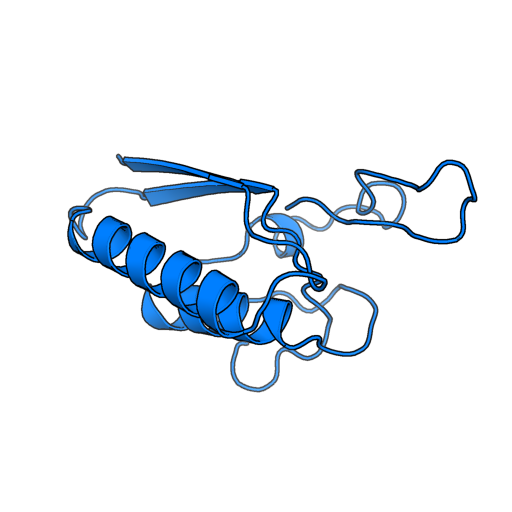A . ILE A 1 88 ? 9.239 -7.151 5.176 1.00 56.62 88 ILE A CA 1
ATOM 694 C C . ILE A 1 88 ? 9.432 -7.507 6.661 1.00 56.62 88 ILE A C 1
ATOM 696 O O . ILE A 1 88 ? 10.550 -7.763 7.101 1.00 56.62 88 ILE A O 1
ATOM 700 N N . ILE A 1 89 ? 8.344 -7.555 7.434 1.00 48.84 89 ILE A N 1
ATOM 701 C CA . ILE A 1 89 ? 8.359 -7.817 8.881 1.00 48.84 89 ILE A CA 1
ATOM 702 C C . ILE A 1 89 ? 8.467 -9.302 9.188 1.00 48.84 89 ILE A C 1
ATOM 704 O O . ILE A 1 89 ? 9.152 -9.694 10.133 1.00 48.84 89 ILE A O 1
ATOM 708 N N . PHE A 1 90 ? 7.848 -10.146 8.367 1.00 48.09 90 PHE A N 1
ATOM 709 C CA . PHE A 1 90 ? 8.086 -11.578 8.437 1.00 48.09 90 PHE A CA 1
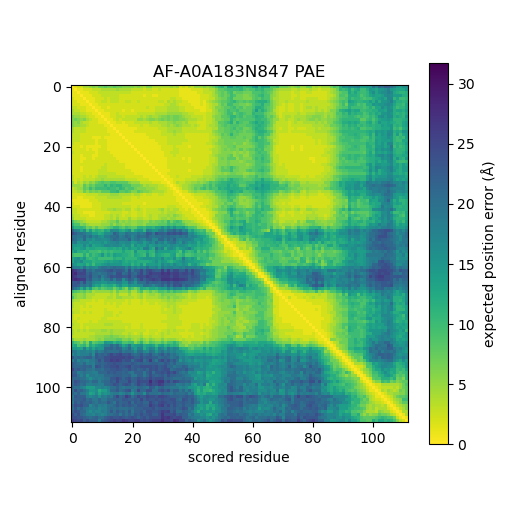ATOM 710 C C . PHE A 1 90 ? 9.323 -11.919 7.605 1.00 48.09 90 PHE A C 1
ATOM 712 O O . PHE A 1 90 ? 9.293 -11.902 6.376 1.00 48.09 90 PHE A O 1
ATOM 719 N N . LEU A 1 91 ? 10.425 -12.224 8.297 1.00 45.03 91 LEU A N 1
ATOM 720 C CA . LEU A 1 91 ? 11.692 -12.693 7.728 1.00 45.03 91 LEU A CA 1
ATOM 721 C C . LEU A 1 91 ? 11.466 -13.947 6.862 1.00 45.03 91 LEU A C 1
ATOM 723 O O . LEU A 1 91 ? 11.528 -15.082 7.330 1.00 45.03 91 LEU A O 1
ATOM 727 N N . HIS A 1 92 ? 11.212 -13.749 5.571 1.00 50.38 92 HIS A N 1
ATOM 728 C CA . HIS A 1 92 ? 11.199 -14.823 4.585 1.00 50.38 92 HIS A CA 1
ATOM 729 C C . HIS A 1 92 ? 12.614 -15.061 4.049 1.00 50.38 92 HIS A C 1
ATOM 731 O O . HIS A 1 92 ? 13.363 -14.118 3.781 1.00 50.38 92 HIS A O 1
ATOM 737 N N . LYS A 1 93 ? 12.993 -16.331 3.844 1.00 46.22 93 LYS A N 1
ATOM 738 C CA . LYS A 1 93 ? 14.226 -16.664 3.107 1.00 46.22 93 LYS A CA 1
ATOM 739 C C . LYS A 1 93 ? 14.172 -15.993 1.730 1.00 46.22 93 LYS A C 1
ATOM 741 O O . LYS A 1 93 ? 13.114 -15.994 1.109 1.00 46.22 93 LYS A O 1
ATOM 746 N N . CYS A 1 94 ? 15.296 -15.485 1.217 1.00 48.88 94 CYS A N 1
ATOM 747 C CA . CYS A 1 94 ? 15.348 -14.787 -0.081 1.00 48.88 94 CYS A CA 1
ATOM 748 C C . CYS A 1 94 ? 14.726 -15.588 -1.243 1.00 48.88 94 CYS A C 1
ATOM 750 O O . CYS A 1 94 ? 14.113 -15.000 -2.125 1.00 48.88 94 CYS A O 1
ATOM 752 N N . ILE A 1 95 ? 14.791 -16.924 -1.193 1.00 50.53 95 ILE A N 1
ATOM 753 C CA . ILE A 1 95 ? 14.145 -17.842 -2.153 1.00 50.53 95 ILE A CA 1
ATOM 754 C C . ILE A 1 95 ? 12.606 -17.765 -2.179 1.00 50.53 95 ILE A C 1
ATOM 756 O O . ILE A 1 95 ? 11.987 -18.278 -3.102 1.00 50.53 95 ILE A O 1
ATOM 760 N N . HIS A 1 96 ? 11.991 -17.147 -1.171 1.00 52.59 96 HIS A N 1
ATOM 761 C CA . HIS A 1 96 ? 10.546 -16.965 -1.027 1.00 52.59 96 HIS A CA 1
ATOM 762 C C . HIS A 1 96 ? 10.126 -15.490 -1.092 1.00 52.59 96 HIS A C 1
ATOM 764 O O . HIS A 1 96 ? 8.949 -15.201 -0.918 1.00 52.59 96 HIS A O 1
ATOM 770 N N . LYS A 1 97 ? 11.069 -14.558 -1.309 1.00 56.25 97 LYS A N 1
ATOM 771 C CA . LYS A 1 97 ? 10.771 -13.121 -1.449 1.00 56.25 97 LYS A CA 1
ATOM 772 C C . LYS A 1 97 ? 10.308 -12.761 -2.864 1.00 56.25 97 LYS A C 1
ATOM 774 O O . LYS A 1 97 ? 9.576 -11.799 -3.042 1.00 56.25 97 LYS A O 1
ATOM 779 N N . SER A 1 98 ? 10.692 -13.546 -3.868 1.00 50.81 98 SER A N 1
ATOM 780 C CA . SER A 1 98 ? 10.231 -13.371 -5.248 1.00 50.81 98 SER A CA 1
ATOM 781 C C . SER A 1 98 ? 8.981 -14.215 -5.492 1.00 50.81 98 SER A C 1
ATOM 783 O O . SER A 1 98 ? 9.067 -15.437 -5.584 1.00 50.81 98 SER A O 1
ATOM 785 N N . THR A 1 99 ? 7.820 -13.571 -5.613 1.00 54.62 99 THR A N 1
ATOM 786 C CA . THR A 1 99 ? 6.548 -14.224 -5.978 1.00 54.62 99 THR A CA 1
ATOM 787 C C . THR A 1 99 ? 6.340 -14.300 -7.489 1.00 54.62 99 THR A C 1
ATOM 789 O O . THR A 1 99 ? 5.514 -15.083 -7.952 1.00 54.62 99 THR A O 1
ATOM 792 N N . TRP A 1 100 ? 7.126 -13.560 -8.279 1.00 56.06 100 TRP A N 1
ATOM 793 C CA . TRP A 1 100 ? 7.122 -13.678 -9.735 1.00 56.06 100 TRP A CA 1
ATOM 794 C C . TRP A 1 100 ? 8.518 -13.506 -10.334 1.00 56.06 100 TRP A C 1
ATOM 796 O O . TRP A 1 100 ? 9.273 -12.605 -9.968 1.00 56.06 100 TRP A O 1
ATOM 806 N N . THR A 1 101 ? 8.852 -14.368 -11.291 1.00 62.69 101 THR A N 1
ATOM 807 C CA . THR A 1 101 ? 10.063 -14.264 -12.111 1.00 62.69 101 THR A CA 1
ATOM 808 C C . THR A 1 101 ? 9.639 -14.197 -13.568 1.00 62.69 101 THR A C 1
ATOM 810 O O . THR A 1 101 ? 8.807 -14.994 -14.004 1.00 62.69 101 THR A O 1
ATOM 813 N N . SER A 1 102 ? 10.198 -13.253 -14.326 1.00 62.66 102 SER A N 1
ATOM 814 C CA . SER A 1 102 ? 9.908 -13.147 -15.751 1.00 62.66 102 SER A CA 1
ATOM 815 C C . SER A 1 102 ? 10.305 -14.438 -16.478 1.00 62.66 102 SER A C 1
ATOM 817 O O . SER A 1 102 ? 11.301 -15.059 -16.102 1.00 62.66 102 SER A O 1
ATOM 819 N N . PRO A 1 103 ? 9.622 -14.815 -17.575 1.00 68.25 103 PRO A N 1
ATOM 820 C CA . PRO A 1 103 ? 10.023 -15.965 -18.395 1.00 68.25 103 PRO A CA 1
ATOM 821 C C . PRO A 1 103 ? 11.471 -15.873 -18.906 1.00 68.25 103 PRO A C 1
ATOM 823 O O . PRO A 1 103 ? 12.105 -16.874 -19.210 1.00 68.25 103 PRO A O 1
ATOM 826 N N . SER A 1 104 ? 12.007 -14.652 -18.990 1.00 70.12 104 SER A N 1
ATOM 827 C CA . SER A 1 104 ? 13.386 -14.356 -19.381 1.00 70.12 104 SER A CA 1
ATOM 828 C C . SER A 1 104 ? 14.405 -14.425 -18.235 1.00 70.12 104 SER A C 1
ATOM 830 O O . SER A 1 104 ? 15.578 -14.153 -18.474 1.00 70.12 104 SER A O 1
ATOM 832 N N . HIS A 1 105 ? 13.979 -14.694 -16.996 1.00 59.91 105 HIS A N 1
ATOM 833 C CA . HIS A 1 105 ? 14.776 -14.648 -15.759 1.00 59.91 105 HIS A CA 1
ATOM 834 C C . HIS A 1 105 ? 15.482 -13.310 -15.456 1.00 59.91 105 HIS A C 1
ATOM 836 O O . HIS A 1 105 ? 16.234 -13.212 -14.489 1.00 59.91 105 HIS A O 1
ATOM 842 N N . LYS A 1 106 ? 15.231 -12.256 -16.241 1.00 60.78 106 LYS A N 1
ATOM 843 C CA . LYS A 1 106 ? 15.860 -10.934 -16.079 1.00 60.78 106 LYS A CA 1
ATOM 844 C C . LYS A 1 106 ? 15.192 -10.065 -15.016 1.00 60.78 106 LYS A C 1
ATOM 846 O O . LYS A 1 106 ? 15.774 -9.073 -14.587 1.00 60.78 106 LYS A O 1
ATOM 851 N N . THR A 1 107 ? 13.965 -10.384 -14.612 1.00 54.94 107 THR A N 1
ATOM 852 C CA . THR A 1 107 ? 13.208 -9.571 -13.658 1.00 54.94 107 THR A CA 1
ATOM 853 C C . THR A 1 107 ? 12.563 -10.462 -12.618 1.00 54.94 107 THR A C 1
ATOM 855 O O . THR A 1 107 ? 11.836 -11.391 -12.954 1.00 54.94 107 THR A O 1
ATOM 858 N N . GLN A 1 108 ? 12.824 -10.156 -11.353 1.00 56.53 108 GLN A N 1
ATOM 859 C CA . GLN A 1 108 ? 12.102 -10.721 -10.225 1.00 56.53 108 GLN A CA 1
ATOM 860 C C . GLN A 1 108 ? 11.274 -9.612 -9.577 1.00 56.53 108 GLN A C 1
ATOM 862 O O . GLN A 1 108 ? 11.766 -8.487 -9.400 1.00 56.53 108 GLN A O 1
ATOM 867 N N . ASN A 1 109 ? 10.016 -9.927 -9.283 1.00 55.75 109 ASN A N 1
ATOM 868 C CA . ASN A 1 109 ? 9.085 -9.057 -8.583 1.00 55.75 109 ASN A CA 1
ATOM 869 C C . ASN A 1 109 ? 8.698 -9.715 -7.259 1.00 55.75 109 ASN A C 1
ATOM 871 O O . ASN A 1 109 ? 8.417 -10.915 -7.195 1.00 55.75 109 ASN A O 1
ATOM 875 N N . GLN A 1 110 ? 8.693 -8.894 -6.217 1.00 54.62 110 GLN A N 1
ATOM 876 C CA . GLN A 1 110 ? 8.120 -9.214 -4.926 1.00 54.62 110 GLN A CA 1
ATOM 877 C C . GLN A 1 110 ? 6.751 -8.539 -4.882 1.00 54.62 110 GLN A C 1
ATOM 879 O O . GLN A 1 110 ? 6.660 -7.317 -4.817 1.00 54.62 110 GLN A O 1
ATOM 884 N N . VAL A 1 111 ? 5.702 -9.341 -5.002 1.00 48.50 111 VAL A N 1
ATOM 885 C CA . VAL A 1 111 ? 4.333 -8.944 -4.673 1.00 48.50 111 VAL A CA 1
ATOM 886 C C . VAL A 1 111 ? 4.183 -9.143 -3.164 1.00 48.50 111 VAL A C 1
ATOM 888 O O . VAL A 1 111 ? 4.248 -10.287 -2.709 1.00 48.50 111 VAL A O 1
ATOM 891 N N . ASN A 1 112 ? 4.091 -8.036 -2.421 1.00 49.00 112 ASN A N 1
ATOM 892 C CA . ASN A 1 112 ? 3.818 -7.988 -0.979 1.00 49.00 112 ASN A CA 1
ATOM 893 C C . ASN A 1 112 ? 2.331 -7.761 -0.729 1.00 49.00 112 ASN A C 1
ATOM 895 O O . ASN A 1 112 ? 1.780 -6.868 -1.408 1.00 49.00 112 ASN A O 1
#

Foldseek 3Di:
DEEAEDAADAPPDDPVSNVVVLVVVVVVLVVDPLVDDYHYAYFLNAQAAQPCVVPPQAADRDGDDDHDPSNVSVSVSCVVSVHHDPLRVPDDDPVPQFPDAPPVNPDTDGGD

Secondary structure (DSSP, 8-state):
-EEEEEEPPPTTS-HHHHHHHHHHHHHHHTTS-TTS-EEEEEE------S--TT-TTT--S---S---HHHHHHHHHHHHTT---HHHHS---GGGT-SEE-TTSS-EE---

Organism: NCBI:txid48269

Solvent-accessible surface area (backbone atoms only — not comparable to full-atom values): 6846 Å² total; per-residue (Å²): 110,47,79,47,76,50,74,46,68,53,87,87,54,54,74,65,60,50,48,55,50,53,55,54,51,48,61,50,56,76,68,48,60,87,90,39,62,72,45,81,47,49,40,55,62,35,64,74,41,36,81,31,86,96,39,62,91,35,42,47,79,74,39,87,75,81,86,41,75,61,23,51,54,51,50,51,53,27,61,77,68,75,38,67,49,60,73,45,64,55,84,62,60,74,90,67,51,52,74,42,66,43,97,80,71,82,44,74,42,45,66,84

Nearest PDB structures (foldseek):
  3m21-assembly1_F  TM=3.296E-01  e=2.798E-01  Helicobacter pylori 26695
  6ucz-assembly2_B  TM=4.056E-01  e=2.504E+00  Anaplasma phagocytophilum
  2v9c-assembly1_B  TM=3.224E-01  e=2.681E+00  Pseudomonas aeruginosa PAO1
  4r2k-assembly1_A-2  TM=2.937E-01  e=2.871E+00  Salmonella enterica subsp. enterica serovar Typhimurium str. LT2

Mean predicted aligned error: 10.0 Å

Radius of gyration: 14.2 Å; Cα contacts (8 Å, |Δi|>4): 139; chains: 1; bounding box: 31×29×35 Å

InterPro domains:
  IPR036691 Endonuclease/exonuclease/phosphatase superfamily [G3DSA:3.60.10.10] (1-111)
  IPR036691 Endonuclease/exonuclease/phosphatase superfamily [SSF56219] (2-85)